Protein AF-A0A3D2THF5-F1 (afdb_monomer)

Secondary structure (DSSP, 8-state):
--HHHHHHHHHHHHHHHHHHHHHHHHHHHHHHHHHHHHHHHHHHHHHHHHHHHHHHHHHHHHHHHHHHHHS---TTS-TT--GGGGSTTHHHHHHHHHHHHHHHHHHHH-

pLDDT: mean 78.13, std 17.85, range [40.75, 97.94]

Solvent-accessible surface area (backbone atoms only — not comparable to full-atom values): 6348 Å² total; per-residue (Å²): 133,63,74,66,60,58,50,54,54,48,54,56,48,54,52,49,50,54,52,49,56,53,49,50,53,51,52,51,53,52,49,52,52,50,54,50,50,52,49,50,51,51,51,51,48,50,50,53,49,50,53,52,49,55,52,47,67,51,47,51,60,52,50,52,50,52,49,64,70,64,48,85,75,61,91,84,80,55,96,80,60,65,78,55,79,80,42,97,52,43,68,60,48,54,52,47,51,52,51,50,51,48,51,50,49,52,64,72,74,1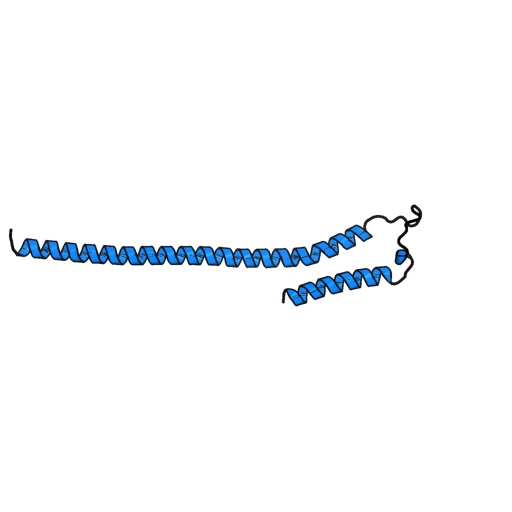04

Sequence (110 aa):
MNRETSVYLRDCHDHTIQIIETLENYREACADLRDFYSTEISNRMNEVMKVLTVIATIFIPLSFIAGAYGMYFDAEASSLNMPELKWRWGYPLALGLMATIAIGQLIFFH

Mean predicted aligned error: 12.14 Å

Foldseek 3Di:
DDPVVVVVVVVVVVVVVVVVVVVVVVVVVVVVVVVVVVVVVVVVVVVVVLVVVLVCQLVVLVVVVVVVVVPPPPVPDDPVPPPLVPDPCSVVVSVVVSVVSNVVSVVVSD

Structure (mmCIF, N/CA/C/O backbone):
data_AF-A0A3D2THF5-F1
#
_entry.id   AF-A0A3D2THF5-F1
#
loop_
_atom_site.group_PDB
_atom_site.id
_atom_site.type_symbol
_atom_site.label_atom_id
_atom_site.label_alt_id
_atom_site.label_comp_id
_atom_site.label_asym_id
_atom_site.label_entity_id
_atom_site.label_seq_id
_atom_site.pdbx_PDB_ins_code
_atom_site.Cartn_x
_atom_site.Cartn_y
_atom_site.Cartn_z
_atom_site.occupancy
_atom_site.B_iso_or_equiv
_atom_site.auth_seq_id
_atom_site.auth_comp_id
_atom_site.auth_asym_id
_atom_site.auth_atom_id
_atom_site.pdbx_PDB_model_num
ATOM 1 N N . MET A 1 1 ? -31.808 -1.244 56.630 1.00 53.66 1 MET A N 1
ATOM 2 C CA . MET A 1 1 ? -31.406 -0.628 55.346 1.00 53.66 1 MET A CA 1
ATOM 3 C C . MET A 1 1 ? -32.687 -0.278 54.596 1.00 53.66 1 MET A C 1
ATOM 5 O O . MET A 1 1 ? -33.504 -1.173 54.419 1.00 53.66 1 MET A O 1
ATOM 9 N N . ASN A 1 2 ? -32.944 1.002 54.297 1.00 66.62 2 ASN A N 1
ATOM 10 C CA . ASN A 1 2 ? -34.215 1.453 53.707 1.00 66.62 2 ASN A CA 1
ATOM 11 C C . ASN A 1 2 ? -34.380 0.917 52.274 1.00 66.62 2 ASN A C 1
ATOM 13 O O . ASN A 1 2 ? -33.438 0.943 51.485 1.00 66.62 2 ASN A O 1
ATOM 17 N N . ARG A 1 3 ? -35.586 0.441 51.939 1.00 72.38 3 ARG A N 1
ATOM 18 C CA . ARG A 1 3 ? -35.913 -0.209 50.654 1.00 72.38 3 ARG A CA 1
ATOM 19 C C . ARG A 1 3 ? -35.689 0.719 49.452 1.00 72.38 3 ARG A C 1
ATOM 21 O O . ARG A 1 3 ? -35.255 0.254 48.408 1.00 72.38 3 ARG A O 1
ATOM 28 N N . GLU A 1 4 ? -35.891 2.023 49.633 1.00 75.50 4 GLU A N 1
ATOM 29 C CA . GLU A 1 4 ? -35.660 3.039 48.596 1.00 75.50 4 GLU A CA 1
ATOM 30 C C . GLU A 1 4 ? -34.176 3.264 48.283 1.00 75.50 4 GLU A C 1
ATOM 32 O O . GLU A 1 4 ? -33.799 3.402 47.123 1.00 75.50 4 GLU A O 1
ATOM 37 N N . THR A 1 5 ? -33.304 3.206 49.295 1.00 81.94 5 THR A N 1
ATOM 38 C CA . THR A 1 5 ? -31.852 3.353 49.104 1.00 81.94 5 THR A CA 1
ATOM 39 C C . THR A 1 5 ? -31.276 2.196 48.283 1.00 81.94 5 THR A C 1
ATOM 41 O O . THR A 1 5 ? -30.375 2.391 47.473 1.00 81.94 5 THR A O 1
ATOM 44 N N . SER A 1 6 ? -31.829 0.988 48.448 1.00 81.62 6 SER A N 1
ATOM 45 C CA . SER A 1 6 ? -31.437 -0.190 47.664 1.00 81.62 6 SER A CA 1
ATOM 46 C C . SER A 1 6 ? -31.844 -0.095 46.192 1.00 81.62 6 SER A C 1
ATOM 48 O O . SER A 1 6 ? -31.164 -0.681 45.354 1.00 81.62 6 SER A O 1
ATOM 50 N N . VAL A 1 7 ? -32.945 0.594 45.875 1.00 87.38 7 VAL A N 1
ATOM 51 C CA . VAL A 1 7 ? -33.412 0.776 44.491 1.00 87.38 7 VAL A CA 1
ATOM 52 C C . VAL A 1 7 ? -32.535 1.797 43.769 1.00 87.38 7 VAL A C 1
ATOM 54 O O . VAL A 1 7 ? -32.069 1.513 42.673 1.00 87.38 7 VAL A O 1
ATOM 57 N N . TYR A 1 8 ? -32.216 2.921 44.418 1.00 88.19 8 TYR A N 1
ATOM 58 C CA . TYR A 1 8 ? -31.305 3.929 43.862 1.00 88.19 8 TYR A CA 1
ATOM 59 C C . TYR A 1 8 ? -29.900 3.377 43.581 1.00 88.19 8 TYR A C 1
ATOM 61 O O . TYR A 1 8 ? -29.333 3.632 42.525 1.00 88.19 8 TYR A O 1
ATOM 69 N N . LEU A 1 9 ? -29.341 2.582 44.501 1.00 88.56 9 LEU A N 1
ATOM 70 C CA . LEU A 1 9 ? -28.030 1.955 44.295 1.00 88.56 9 LEU A CA 1
ATOM 71 C C . LEU A 1 9 ? -28.023 0.984 43.111 1.00 88.56 9 LEU A C 1
ATOM 73 O O . LEU A 1 9 ? -27.029 0.903 42.395 1.00 88.56 9 LEU A O 1
ATOM 77 N N . ARG A 1 10 ? -29.126 0.257 42.907 1.00 91.31 10 ARG A N 1
ATOM 78 C CA . ARG A 1 10 ? -29.268 -0.666 41.782 1.00 91.31 10 ARG A CA 1
ATOM 79 C C . ARG A 1 10 ? -29.370 0.079 40.453 1.00 91.31 10 ARG A C 1
ATOM 81 O O . ARG A 1 10 ? -28.690 -0.303 39.516 1.00 91.31 10 ARG A O 1
ATOM 88 N N . ASP A 1 11 ? -30.122 1.173 40.405 1.00 94.50 11 ASP A N 1
ATOM 89 C CA . ASP A 1 11 ? -30.225 2.011 39.207 1.00 94.50 11 ASP A CA 1
ATOM 90 C C . ASP A 1 11 ? -28.868 2.624 38.812 1.00 94.50 11 ASP A C 1
ATOM 92 O O . ASP A 1 11 ? -28.466 2.573 37.651 1.00 94.50 11 ASP A O 1
ATOM 96 N N . CYS A 1 12 ? -28.089 3.125 39.778 1.00 92.56 12 CYS A N 1
ATOM 97 C CA . CYS A 1 12 ? -26.725 3.589 39.506 1.00 92.56 12 CYS A CA 1
ATOM 98 C C . CYS A 1 12 ? -25.798 2.455 39.038 1.00 92.56 12 CYS A C 1
ATOM 100 O O . CYS A 1 12 ? -24.914 2.681 38.208 1.00 92.56 12 CYS A O 1
ATOM 102 N N . HIS A 1 13 ? -25.977 1.245 39.572 1.00 94.19 13 HIS A N 1
ATOM 103 C CA . HIS A 1 13 ? -25.210 0.078 39.151 1.00 94.19 13 HIS A CA 1
ATOM 104 C C . HIS A 1 13 ? -25.532 -0.310 37.703 1.00 94.19 13 HIS A C 1
ATOM 106 O O . HIS A 1 13 ? -24.607 -0.472 36.910 1.00 94.19 13 HIS A O 1
ATOM 112 N N . ASP A 1 14 ? -26.816 -0.349 37.342 1.00 95.88 14 ASP A N 1
ATOM 113 C CA . ASP A 1 14 ? -27.280 -0.663 35.989 1.00 95.88 14 ASP A CA 1
ATOM 114 C C . ASP A 1 14 ? -26.772 0.385 34.974 1.00 95.88 14 ASP A C 1
ATOM 116 O O . ASP A 1 14 ? -26.212 0.023 33.938 1.00 95.88 14 ASP A O 1
ATOM 120 N N . HIS A 1 15 ? -26.827 1.683 35.307 1.00 96.06 15 HIS A N 1
ATOM 121 C CA . HIS A 1 15 ? -26.230 2.741 34.475 1.00 96.06 15 HIS A CA 1
ATOM 122 C C . HIS A 1 15 ? -24.710 2.595 34.323 1.00 96.06 15 HIS A C 1
ATOM 124 O O . HIS A 1 15 ? -24.161 2.853 33.252 1.00 96.06 15 HIS A O 1
ATOM 130 N N . THR A 1 16 ? -24.013 2.182 35.385 1.00 95.94 16 THR A N 1
ATOM 131 C CA . THR A 1 16 ? -22.560 1.961 35.326 1.00 95.94 16 THR A CA 1
ATOM 132 C C . THR A 1 16 ? -22.228 0.824 34.365 1.00 95.94 16 THR A C 1
ATOM 134 O O . THR A 1 16 ? -21.315 0.964 33.555 1.00 95.94 16 THR A O 1
ATOM 137 N N . ILE A 1 17 ? -22.991 -0.271 34.410 1.00 97.06 17 ILE A N 1
ATOM 138 C CA . ILE A 1 17 ? -22.832 -1.404 33.490 1.00 97.06 17 ILE A CA 1
ATOM 139 C C . ILE A 1 17 ? -23.062 -0.950 32.046 1.00 97.06 17 ILE A C 1
ATOM 141 O O . ILE A 1 17 ? -22.214 -1.191 31.191 1.00 97.06 17 ILE A O 1
ATOM 145 N N . GLN A 1 18 ? -24.134 -0.201 31.787 1.00 97.44 18 GLN A N 1
ATOM 146 C CA . GLN A 1 18 ? -24.436 0.304 30.447 1.00 97.44 18 GLN A CA 1
ATOM 147 C C . GLN A 1 18 ? -23.325 1.211 29.886 1.00 97.44 18 GLN A C 1
ATOM 149 O O . GLN A 1 18 ? -22.981 1.140 28.702 1.00 97.44 18 GLN A O 1
ATOM 154 N N . ILE A 1 19 ? -22.741 2.071 30.727 1.00 97.50 19 ILE A N 1
ATOM 155 C CA . ILE A 1 19 ? -21.609 2.919 30.332 1.00 97.50 19 ILE A CA 1
ATOM 156 C C . ILE A 1 19 ? -20.378 2.063 30.017 1.00 97.50 19 ILE A C 1
ATOM 158 O O . ILE A 1 19 ? -19.691 2.348 29.037 1.00 97.50 19 ILE A O 1
ATOM 162 N N . ILE A 1 20 ? -20.106 1.024 30.812 1.00 97.56 20 ILE A N 1
ATOM 163 C CA . ILE A 1 20 ? -18.982 0.107 30.577 1.00 97.56 20 ILE A CA 1
ATOM 164 C C . ILE A 1 20 ? -19.144 -0.607 29.233 1.00 97.56 20 ILE A C 1
ATOM 166 O O . ILE A 1 20 ? -18.220 -0.560 28.426 1.00 97.56 20 ILE A O 1
ATOM 170 N N . GLU A 1 21 ? -20.318 -1.172 28.946 1.00 97.94 21 GLU A N 1
ATOM 171 C CA . GLU A 1 21 ? -20.601 -1.836 27.663 1.00 97.94 21 GLU A CA 1
ATOM 172 C C . GLU A 1 21 ? -20.431 -0.874 26.479 1.00 97.94 21 GLU A C 1
ATOM 174 O O . GLU A 1 21 ? -19.808 -1.193 25.468 1.00 97.94 21 GLU A O 1
ATOM 179 N N . THR A 1 22 ? -20.929 0.357 26.618 1.00 97.62 22 THR A N 1
ATOM 180 C CA . THR A 1 22 ? -20.779 1.383 25.577 1.00 97.62 22 THR A CA 1
ATOM 181 C C . THR A 1 22 ? -19.308 1.759 25.367 1.00 97.62 22 THR A C 1
ATOM 183 O O . THR A 1 22 ? -18.866 1.973 24.238 1.00 97.62 22 THR A O 1
ATOM 186 N N . LEU A 1 23 ? -18.527 1.825 26.446 1.00 9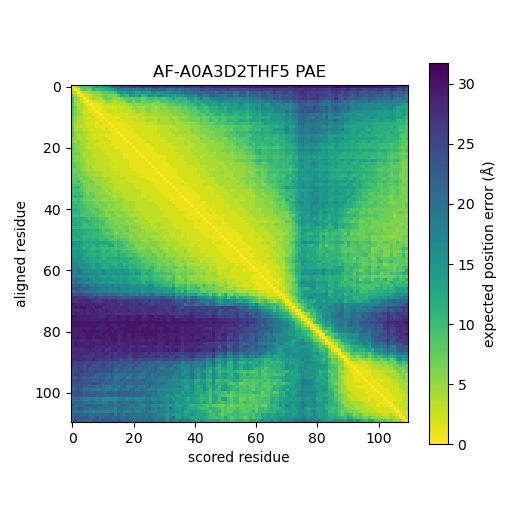7.94 23 LEU A N 1
ATOM 187 C CA . LEU A 1 23 ? -17.101 2.130 26.392 1.00 97.94 23 LEU A CA 1
ATOM 188 C C . LEU A 1 23 ? -16.296 0.984 25.767 1.00 97.94 23 LEU A C 1
ATOM 190 O O . LEU A 1 23 ? -15.356 1.249 25.019 1.00 97.94 23 LEU A O 1
ATOM 194 N N . GLU A 1 24 ? -16.672 -0.267 26.024 1.00 97.88 24 GLU A N 1
ATOM 195 C CA . GLU A 1 24 ? -16.102 -1.434 25.347 1.00 97.88 24 GLU A CA 1
ATOM 196 C C . GLU A 1 24 ? -16.387 -1.401 23.842 1.00 97.88 24 GLU A C 1
ATOM 198 O O . GLU A 1 24 ? -15.440 -1.497 23.060 1.00 97.88 24 GLU A O 1
ATOM 203 N N . ASN A 1 25 ? -17.627 -1.105 23.436 1.00 97.81 25 ASN A N 1
ATOM 204 C CA . ASN A 1 25 ? -17.985 -0.932 22.022 1.00 97.81 25 ASN A CA 1
ATOM 205 C C . ASN A 1 25 ? -17.156 0.172 21.346 1.00 97.81 25 ASN A C 1
ATOM 207 O O . ASN A 1 25 ? -16.661 0.003 20.231 1.00 97.81 25 ASN A O 1
ATOM 211 N N . TYR A 1 26 ? -16.956 1.313 22.017 1.00 97.38 26 TYR A N 1
ATOM 212 C CA . TYR A 1 26 ? -16.105 2.375 21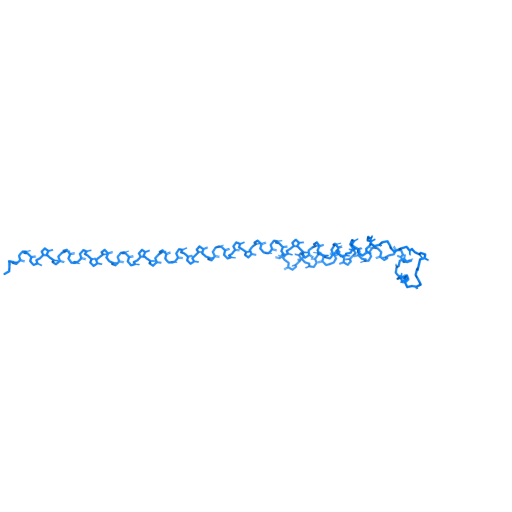.476 1.00 97.38 26 TYR A CA 1
ATOM 213 C C . TYR A 1 26 ? -14.634 1.969 21.390 1.00 97.38 26 TYR A C 1
ATOM 215 O O . TYR A 1 26 ? -13.949 2.368 20.445 1.00 97.38 26 TYR A O 1
ATOM 223 N N . ARG A 1 27 ? -14.128 1.188 22.353 1.00 97.88 27 ARG A N 1
ATOM 224 C CA . ARG A 1 27 ? -12.754 0.672 22.306 1.00 97.88 27 ARG A CA 1
ATOM 225 C C . ARG A 1 27 ? -12.553 -0.281 21.135 1.00 97.88 27 ARG A C 1
ATOM 227 O O . ARG A 1 27 ? -11.515 -0.180 20.483 1.00 97.88 27 ARG A O 1
ATOM 234 N N . GLU A 1 28 ? -13.519 -1.154 20.869 1.00 97.81 28 GLU A N 1
ATOM 235 C CA . GLU A 1 28 ? -13.496 -2.065 19.723 1.00 97.81 28 GLU A CA 1
ATOM 236 C C . GLU A 1 28 ? -13.530 -1.283 18.405 1.00 97.81 28 GLU A C 1
ATOM 238 O O . GLU A 1 28 ? -12.612 -1.406 17.600 1.00 97.81 28 GLU A O 1
ATOM 243 N N . ALA A 1 29 ? -14.455 -0.328 18.260 1.00 97.50 29 ALA A N 1
ATOM 244 C CA . ALA A 1 29 ? -14.511 0.535 17.078 1.00 97.50 29 ALA A CA 1
ATOM 245 C C . ALA A 1 29 ? -13.210 1.336 16.849 1.00 97.50 29 ALA A C 1
ATOM 247 O O . ALA A 1 29 ? -12.774 1.524 15.713 1.00 97.50 29 ALA A O 1
ATOM 248 N N . CYS A 1 30 ? -12.556 1.813 17.916 1.00 97.19 30 CYS A N 1
ATOM 249 C CA . CYS A 1 30 ? -11.255 2.480 17.802 1.00 97.19 30 CYS A CA 1
ATOM 250 C C . CYS A 1 30 ? -10.144 1.528 17.336 1.00 97.19 30 CYS A C 1
ATOM 252 O O . CYS A 1 30 ? -9.244 1.959 16.610 1.00 97.19 30 CYS A O 1
ATOM 254 N N . ALA A 1 31 ? -10.175 0.266 17.769 1.00 97.06 31 ALA A N 1
ATOM 255 C CA . ALA A 1 31 ? -9.227 -0.749 17.324 1.00 97.06 31 ALA A CA 1
ATOM 256 C C . ALA A 1 31 ? -9.433 -1.064 15.835 1.00 97.06 31 ALA A C 1
ATOM 258 O O . ALA A 1 31 ? -8.474 -0.983 15.069 1.00 97.06 31 ALA A O 1
ATOM 259 N N . ASP A 1 32 ? -10.681 -1.258 15.409 1.00 97.44 32 ASP A N 1
ATOM 260 C CA . ASP A 1 32 ? -11.029 -1.498 14.005 1.00 97.44 32 ASP A CA 1
ATOM 261 C C . ASP A 1 32 ? -10.589 -0.342 13.100 1.00 97.44 32 ASP A C 1
ATOM 263 O O . ASP A 1 32 ? -9.992 -0.548 12.043 1.00 97.44 32 ASP A O 1
ATOM 267 N N . LEU A 1 33 ? -10.823 0.903 13.530 1.00 97.12 33 LEU A N 1
ATOM 268 C CA . LEU A 1 33 ? -10.379 2.091 12.794 1.00 97.12 33 LEU A CA 1
ATOM 269 C C . LEU A 1 33 ? -8.857 2.166 12.681 1.00 97.12 33 LEU A C 1
ATOM 271 O O . LEU A 1 33 ? -8.331 2.596 11.651 1.00 97.12 33 LEU A O 1
ATOM 275 N N . ARG A 1 34 ? -8.136 1.762 13.729 1.00 96.88 34 ARG A N 1
ATOM 276 C CA 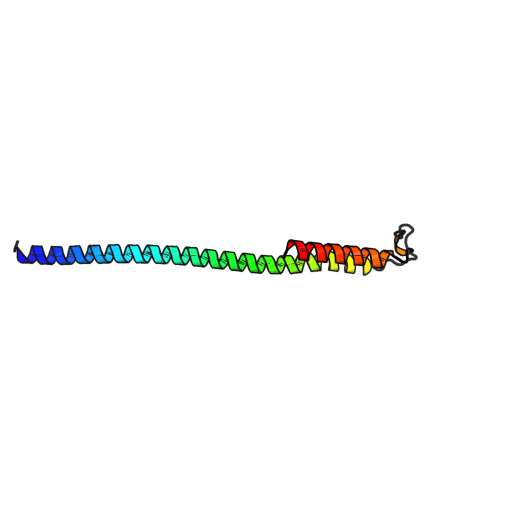. ARG A 1 34 ? 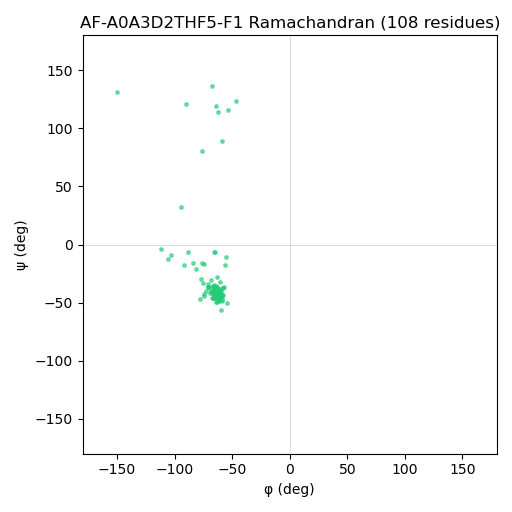-6.674 1.720 13.707 1.00 96.88 34 ARG A CA 1
ATOM 277 C C . ARG A 1 34 ? -6.172 0.675 12.714 1.00 96.88 34 ARG A C 1
ATOM 279 O O . ARG A 1 34 ? -5.245 0.971 11.957 1.00 96.88 34 ARG A O 1
ATOM 286 N N . ASP A 1 35 ? -6.784 -0.501 12.693 1.00 96.56 35 ASP A N 1
ATOM 287 C CA . ASP A 1 35 ? -6.423 -1.583 11.776 1.00 96.56 35 ASP A CA 1
ATOM 288 C C . ASP A 1 35 ? -6.762 -1.220 10.326 1.00 96.56 35 ASP A C 1
ATOM 290 O O . ASP A 1 35 ? -5.947 -1.423 9.418 1.00 96.56 35 ASP A O 1
ATOM 294 N N . PHE A 1 36 ? -7.907 -0.569 10.109 1.00 96.88 36 PHE A N 1
ATOM 295 C CA . PHE A 1 36 ? -8.276 -0.003 8.816 1.00 96.88 36 PHE A CA 1
ATOM 296 C C . PHE A 1 36 ? -7.267 1.054 8.355 1.00 96.88 36 PHE A C 1
ATOM 298 O O . PHE A 1 36 ? -6.763 0.982 7.238 1.00 96.88 36 PHE A O 1
ATOM 305 N N . TYR A 1 37 ? -6.894 1.994 9.227 1.00 96.81 37 TYR A N 1
ATOM 306 C CA . TYR A 1 37 ? -5.898 3.018 8.907 1.00 96.81 37 TYR A CA 1
ATOM 307 C C . TYR A 1 37 ? -4.524 2.415 8.582 1.00 96.81 37 TYR A C 1
ATOM 309 O O . TYR A 1 37 ? -3.863 2.848 7.637 1.00 96.81 37 TYR A O 1
ATOM 317 N N . SER A 1 38 ? -4.098 1.389 9.325 1.00 96.00 38 SER A N 1
ATOM 318 C CA . SER A 1 38 ? -2.863 0.663 9.019 1.00 96.00 38 SER A CA 1
ATOM 319 C C . SER A 1 38 ? -2.936 -0.002 7.644 1.00 96.00 38 SER A C 1
ATOM 321 O O . SER A 1 38 ? -1.977 0.071 6.876 1.00 96.00 38 SER A O 1
ATOM 323 N N . THR A 1 39 ? -4.076 -0.613 7.319 1.00 96.38 39 THR A N 1
ATOM 324 C CA . THR A 1 39 ? -4.325 -1.240 6.014 1.00 96.38 39 THR A CA 1
ATOM 325 C C . THR A 1 39 ? -4.281 -0.212 4.887 1.00 96.38 39 THR A C 1
ATOM 327 O O . THR A 1 39 ? -3.613 -0.434 3.880 1.00 96.38 39 THR A O 1
ATOM 330 N N . GLU A 1 40 ? -4.902 0.951 5.075 1.00 96.75 40 GLU A N 1
ATOM 331 C CA . GLU A 1 40 ? -4.873 2.053 4.111 1.00 96.75 40 GLU A CA 1
ATOM 332 C C . GLU A 1 40 ? -3.455 2.591 3.883 1.00 96.75 40 GLU A C 1
ATOM 334 O O . GLU A 1 40 ? -3.050 2.810 2.738 1.00 96.75 40 GLU A O 1
ATOM 339 N N . ILE A 1 41 ? -2.651 2.740 4.943 1.00 96.81 41 ILE A N 1
ATOM 340 C CA . ILE A 1 41 ? -1.231 3.097 4.799 1.00 96.81 41 ILE A CA 1
ATOM 341 C C . ILE A 1 41 ? -0.491 2.036 3.985 1.00 96.81 41 ILE A C 1
ATOM 343 O O . ILE A 1 41 ? 0.273 2.388 3.085 1.00 96.81 41 ILE A O 1
ATOM 347 N N . SER A 1 42 ? -0.694 0.752 4.282 1.00 95.00 42 SER A N 1
ATOM 348 C CA . SER A 1 42 ? -0.066 -0.339 3.535 1.00 95.00 42 SER A CA 1
ATOM 349 C C . SER A 1 42 ? -0.495 -0.349 2.066 1.00 95.00 42 SER A C 1
ATOM 351 O O . SER A 1 42 ? 0.356 -0.504 1.193 1.00 95.00 42 SER A O 1
ATOM 353 N N . ASN A 1 43 ? -1.773 -0.102 1.772 1.00 95.38 43 ASN A N 1
ATOM 354 C CA . ASN A 1 43 ? -2.286 0.019 0.406 1.00 95.38 43 ASN A CA 1
ATOM 355 C C . ASN A 1 43 ? -1.618 1.180 -0.335 1.00 95.38 43 ASN A C 1
ATOM 357 O O . ASN A 1 43 ? -1.095 0.997 -1.436 1.00 95.38 43 ASN A O 1
ATOM 361 N N . ARG A 1 44 ? -1.544 2.353 0.302 1.00 94.56 44 ARG A N 1
ATOM 362 C CA . ARG A 1 44 ? -0.864 3.524 -0.261 1.00 94.56 44 ARG A CA 1
ATOM 363 C C . ARG A 1 44 ? 0.625 3.269 -0.478 1.00 94.56 44 ARG A C 1
ATOM 365 O O . ARG A 1 44 ? 1.173 3.671 -1.500 1.00 94.56 44 ARG A O 1
ATOM 372 N N . MET A 1 45 ? 1.290 2.597 0.462 1.00 94.62 45 MET A N 1
ATOM 373 C CA . MET A 1 45 ? 2.693 2.201 0.326 1.00 94.62 45 MET A CA 1
ATOM 374 C C . MET A 1 45 ? 2.877 1.260 -0.869 1.00 94.62 45 MET A C 1
ATOM 376 O O . MET A 1 45 ? 3.788 1.467 -1.668 1.00 94.62 45 MET A O 1
ATOM 380 N N . ASN A 1 46 ? 2.000 0.267 -1.026 1.00 94.56 46 ASN A N 1
ATOM 381 C CA . ASN A 1 46 ? 2.030 -0.659 -2.156 1.00 94.56 46 ASN A CA 1
ATOM 382 C C . ASN A 1 46 ? 1.848 0.074 -3.487 1.00 94.56 46 ASN A C 1
ATOM 384 O O . ASN A 1 46 ? 2.569 -0.214 -4.438 1.00 94.56 46 ASN A O 1
ATOM 388 N N . GLU A 1 47 ? 0.944 1.051 -3.557 1.00 93.56 47 GLU A N 1
ATOM 389 C CA . GLU A 1 47 ? 0.749 1.871 -4.753 1.00 93.56 47 GLU A CA 1
ATOM 390 C C . GLU A 1 47 ? 1.984 2.730 -5.068 1.00 93.56 47 GLU A C 1
ATOM 392 O O . GLU A 1 47 ? 2.462 2.740 -6.203 1.00 93.56 47 GLU A O 1
ATOM 397 N N . VAL A 1 48 ? 2.569 3.384 -4.060 1.00 94.75 48 VAL A N 1
ATOM 398 C CA . VAL A 1 48 ? 3.805 4.169 -4.225 1.00 94.75 48 VAL A CA 1
ATOM 399 C C . VAL A 1 48 ? 4.962 3.284 -4.695 1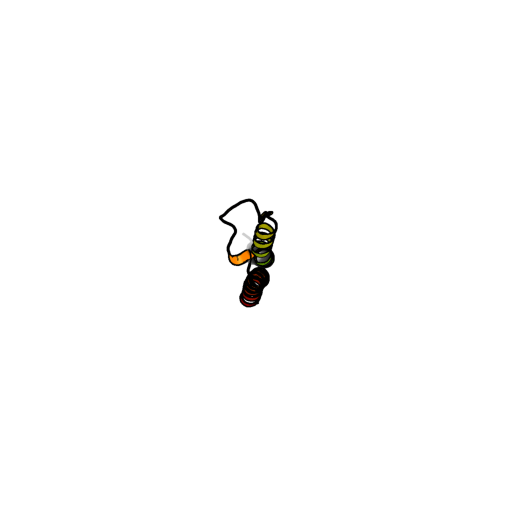.00 94.75 48 VAL A C 1
ATOM 401 O O . VAL A 1 48 ? 5.675 3.650 -5.631 1.00 94.75 48 VAL A O 1
ATOM 404 N N . MET A 1 49 ? 5.128 2.102 -4.097 1.00 93.62 49 MET A N 1
ATOM 405 C CA . MET A 1 49 ? 6.127 1.117 -4.515 1.00 93.62 49 MET A CA 1
ATOM 406 C C . MET A 1 49 ? 5.870 0.641 -5.944 1.00 93.62 49 MET A C 1
ATOM 408 O O . MET A 1 49 ? 6.809 0.589 -6.734 1.00 93.62 49 MET A O 1
ATOM 412 N N . LYS A 1 50 ? 4.608 0.375 -6.308 1.00 88.56 50 LYS A N 1
ATOM 413 C CA . LYS A 1 50 ? 4.207 0.004 -7.671 1.00 88.56 50 LYS A CA 1
ATOM 414 C C . LYS A 1 50 ? 4.683 1.058 -8.672 1.00 88.56 50 LYS A C 1
ATOM 416 O O . LYS A 1 50 ? 5.355 0.715 -9.641 1.00 88.56 50 LYS A O 1
ATOM 421 N N . VAL A 1 51 ? 4.399 2.334 -8.409 1.00 90.31 51 VAL A N 1
ATOM 422 C CA . VAL A 1 51 ? 4.812 3.447 -9.279 1.00 90.31 51 VAL A CA 1
ATOM 423 C C . VAL A 1 51 ? 6.338 3.556 -9.364 1.00 90.31 51 VAL A C 1
ATOM 425 O O . VAL A 1 51 ? 6.881 3.648 -10.466 1.00 90.31 51 VAL A O 1
ATOM 428 N N . LEU A 1 52 ? 7.048 3.491 -8.233 1.00 89.81 52 LEU A N 1
ATOM 429 C CA . LEU A 1 52 ? 8.512 3.551 -8.217 1.00 89.81 52 LEU A CA 1
ATOM 430 C C . LEU A 1 52 ? 9.142 2.389 -9.001 1.00 89.81 52 LEU A C 1
ATOM 432 O O . LEU A 1 52 ? 10.074 2.606 -9.774 1.00 89.81 52 LEU A O 1
ATOM 436 N N . THR A 1 53 ? 8.622 1.169 -8.844 1.00 89.56 53 THR A N 1
ATOM 437 C CA . THR A 1 53 ? 9.090 -0.015 -9.573 1.00 89.56 53 THR A CA 1
ATOM 438 C C . THR A 1 53 ? 8.839 0.111 -11.074 1.00 89.56 53 THR A C 1
ATOM 440 O O . THR A 1 53 ? 9.738 -0.207 -11.850 1.00 89.56 53 THR A O 1
ATOM 443 N N . VAL A 1 54 ? 7.681 0.622 -11.507 1.00 86.19 54 VAL A N 1
ATOM 444 C CA . VAL A 1 54 ? 7.410 0.880 -12.936 1.00 86.19 54 VAL A CA 1
ATOM 445 C C . VAL A 1 54 ? 8.433 1.856 -13.515 1.00 86.19 54 VAL A C 1
ATOM 447 O O . VAL A 1 54 ? 9.018 1.599 -14.564 1.00 86.19 54 VAL A O 1
ATOM 450 N N . ILE A 1 55 ? 8.708 2.956 -12.813 1.00 87.19 55 ILE A N 1
ATOM 451 C CA . ILE A 1 55 ? 9.705 3.930 -13.267 1.00 87.19 55 ILE A CA 1
ATOM 452 C C . ILE A 1 55 ? 11.093 3.271 -13.324 1.00 87.19 55 ILE A C 1
ATOM 454 O O . ILE A 1 55 ? 11.765 3.331 -14.352 1.00 87.19 55 ILE A O 1
ATOM 458 N N . ALA A 1 56 ? 11.521 2.583 -12.263 1.00 86.94 56 ALA A N 1
ATOM 459 C CA . ALA A 1 56 ? 12.834 1.943 -12.207 1.00 86.94 56 ALA A CA 1
ATOM 460 C C . ALA A 1 56 ? 13.025 0.872 -13.296 1.00 86.94 56 ALA A C 1
ATOM 462 O O . ALA A 1 56 ? 14.059 0.851 -13.961 1.00 86.94 56 ALA A O 1
ATOM 463 N N . THR A 1 57 ? 12.030 0.014 -13.523 1.00 82.50 57 THR A N 1
ATOM 464 C CA . THR A 1 57 ? 12.087 -1.052 -14.542 1.00 82.50 57 THR A CA 1
ATOM 465 C C . THR A 1 57 ? 12.202 -0.513 -15.967 1.00 82.50 57 THR A C 1
ATOM 467 O O . THR A 1 57 ? 12.820 -1.169 -16.801 1.00 82.50 57 THR A O 1
ATOM 470 N N . ILE A 1 58 ? 11.694 0.691 -16.246 1.00 79.38 58 ILE A N 1
AT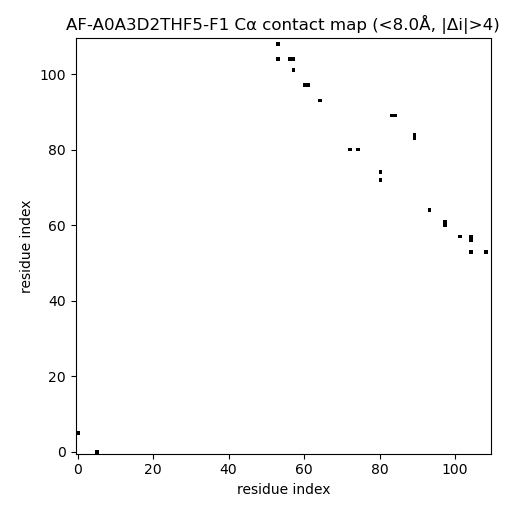OM 471 C CA . ILE A 1 58 ? 11.889 1.378 -17.532 1.00 79.38 58 ILE A CA 1
ATOM 472 C C . ILE A 1 58 ? 13.284 2.017 -17.605 1.00 79.38 58 ILE A C 1
ATOM 474 O O . ILE A 1 58 ? 13.997 1.861 -18.598 1.00 79.38 58 ILE A O 1
ATOM 478 N N . PHE A 1 59 ? 13.695 2.732 -16.555 1.00 78.62 59 PHE A N 1
ATOM 479 C CA . PHE A 1 59 ? 14.931 3.518 -16.574 1.00 78.62 59 PHE A CA 1
ATOM 480 C C . PHE A 1 59 ? 16.207 2.680 -16.450 1.00 78.62 59 PHE A C 1
ATOM 482 O O . PHE A 1 59 ? 17.216 3.058 -17.041 1.00 78.62 59 PHE A O 1
ATOM 489 N N . ILE A 1 60 ? 16.200 1.564 -15.718 1.00 82.06 60 ILE A N 1
ATOM 490 C CA . ILE A 1 60 ? 17.380 0.702 -15.522 1.00 82.06 60 ILE A CA 1
ATOM 491 C C . ILE A 1 60 ? 17.925 0.145 -16.852 1.00 82.06 60 ILE A C 1
ATOM 493 O O . ILE A 1 60 ? 19.097 0.395 -17.140 1.00 82.06 60 ILE A O 1
ATOM 497 N N . PRO A 1 61 ? 17.141 -0.559 -17.696 1.00 71.75 61 PRO A N 1
ATOM 498 C CA . PRO A 1 61 ? 17.646 -1.069 -18.971 1.00 71.75 61 PRO A CA 1
ATOM 499 C C . PRO A 1 61 ? 17.995 0.065 -19.942 1.00 71.75 61 PRO A C 1
ATOM 501 O O . PRO A 1 61 ? 19.013 -0.014 -20.628 1.00 71.75 61 PRO A O 1
ATOM 504 N N . LEU A 1 62 ? 17.210 1.148 -19.955 1.00 73.00 62 LEU A N 1
ATOM 505 C CA . LEU A 1 62 ? 17.485 2.321 -20.786 1.00 73.00 62 LEU A CA 1
ATOM 506 C C . LEU A 1 62 ? 18.830 2.971 -20.416 1.00 73.00 62 LEU A C 1
ATOM 508 O O . LEU A 1 62 ? 19.632 3.280 -21.293 1.00 73.00 62 LEU A O 1
ATOM 512 N N . SER A 1 63 ? 19.101 3.127 -19.117 1.00 75.88 63 SER A N 1
ATOM 513 C CA . SER A 1 63 ? 20.353 3.699 -18.603 1.00 75.88 63 SER A CA 1
ATOM 514 C C . SER A 1 63 ? 21.533 2.753 -18.794 1.00 75.88 63 SER A C 1
ATOM 516 O O . SER A 1 63 ? 22.626 3.211 -19.108 1.00 75.88 63 SER A O 1
ATOM 518 N N . PHE A 1 64 ? 21.328 1.440 -18.651 1.00 73.75 64 PHE A N 1
ATOM 519 C CA . PHE A 1 64 ? 22.355 0.437 -18.936 1.00 73.75 64 PHE A CA 1
ATOM 520 C C . PHE A 1 64 ? 22.800 0.503 -20.398 1.00 73.75 64 PHE A C 1
ATOM 522 O O . PHE A 1 64 ? 23.995 0.484 -20.682 1.00 73.75 64 PHE A O 1
ATOM 529 N N . ILE A 1 65 ? 21.852 0.652 -21.324 1.00 69.31 65 ILE A N 1
ATOM 530 C CA . ILE A 1 65 ? 22.153 0.728 -22.753 1.00 69.31 65 ILE A CA 1
ATOM 531 C C . ILE A 1 65 ? 22.757 2.086 -23.106 1.00 69.31 65 ILE A C 1
ATOM 533 O O . ILE A 1 65 ? 23.778 2.127 -23.784 1.00 69.31 65 ILE A O 1
ATOM 537 N N . ALA A 1 66 ? 22.229 3.191 -22.576 1.00 69.06 66 ALA A N 1
ATOM 538 C CA . ALA A 1 66 ? 22.857 4.505 -22.722 1.00 69.06 66 ALA A CA 1
ATOM 539 C C . ALA A 1 66 ? 24.291 4.532 -22.157 1.00 69.06 66 ALA A C 1
ATOM 541 O O . ALA A 1 66 ? 25.170 5.139 -22.760 1.00 69.06 66 ALA A O 1
ATOM 542 N N . GLY A 1 67 ? 24.548 3.838 -21.045 1.00 69.38 67 GLY A N 1
ATOM 543 C CA . GLY A 1 67 ? 25.883 3.662 -20.472 1.00 69.38 67 GLY A CA 1
ATOM 544 C C . GLY A 1 67 ? 26.793 2.808 -21.353 1.00 69.38 67 GLY A 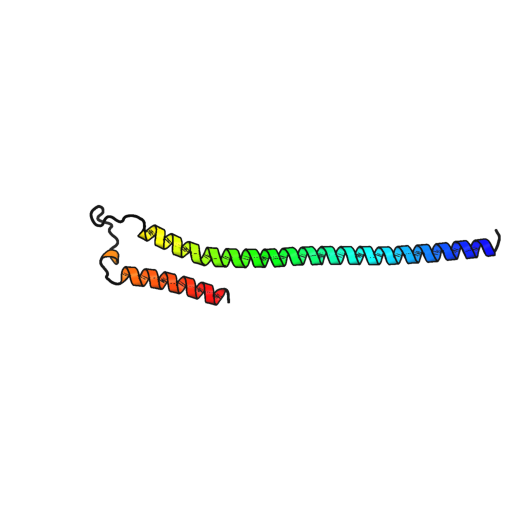C 1
ATOM 545 O O . GLY A 1 67 ? 27.914 3.216 -21.638 1.00 69.38 67 GLY A O 1
ATOM 546 N N . ALA A 1 68 ? 26.303 1.671 -21.851 1.00 67.19 68 ALA A N 1
ATOM 547 C CA . ALA A 1 68 ? 27.050 0.799 -22.757 1.00 67.19 68 ALA A CA 1
ATOM 548 C C . ALA A 1 68 ? 27.413 1.498 -24.081 1.00 67.19 68 ALA A C 1
ATOM 550 O O . ALA A 1 68 ? 28.531 1.346 -24.558 1.00 67.19 68 ALA A O 1
ATOM 551 N N . TYR A 1 69 ? 26.507 2.303 -24.649 1.00 62.28 69 TYR A N 1
ATOM 552 C CA . TYR A 1 69 ? 26.771 3.101 -25.857 1.00 62.28 69 TYR A CA 1
ATOM 553 C C . TYR A 1 69 ? 27.525 4.413 -25.581 1.00 62.28 69 TYR A C 1
ATOM 555 O O . TYR A 1 69 ? 28.119 4.974 -26.497 1.00 62.28 69 TYR A O 1
ATOM 563 N N . GLY A 1 70 ? 27.485 4.921 -24.346 1.00 56.62 70 GLY A N 1
ATOM 564 C CA . GLY A 1 70 ? 28.202 6.121 -23.907 1.00 56.62 70 GLY A CA 1
ATOM 565 C C . GLY A 1 70 ? 29.654 5.856 -23.502 1.00 56.62 70 GLY A C 1
ATOM 566 O O . GLY A 1 70 ? 30.450 6.793 -23.431 1.00 56.62 70 GLY A O 1
ATOM 567 N N . MET A 1 71 ? 30.027 4.595 -23.265 1.00 59.94 71 MET A N 1
ATOM 568 C CA . MET A 1 71 ? 31.430 4.196 -23.209 1.00 59.94 71 MET A CA 1
ATOM 569 C C . MET A 1 71 ? 32.037 4.421 -24.598 1.00 59.94 71 MET A C 1
ATOM 571 O O . MET A 1 71 ? 31.574 3.839 -25.575 1.00 59.94 71 MET A O 1
ATOM 575 N N . TYR A 1 72 ? 33.050 5.289 -24.691 1.00 51.50 72 TYR A N 1
ATOM 576 C CA . TYR A 1 72 ? 33.836 5.506 -25.908 1.00 51.50 72 TYR A CA 1
ATOM 577 C C . TYR A 1 72 ? 34.490 4.179 -26.319 1.00 51.50 72 TYR A C 1
ATOM 579 O O . TYR A 1 72 ? 35.601 3.851 -25.906 1.00 51.50 72 TYR A O 1
ATOM 587 N N . PHE A 1 73 ? 33.792 3.381 -27.121 1.00 49.22 73 PHE A N 1
ATOM 588 C CA . PHE A 1 73 ? 34.405 2.301 -27.875 1.00 49.22 73 PHE A CA 1
ATOM 589 C C . PHE A 1 73 ? 35.121 2.950 -29.057 1.00 49.22 73 PHE A C 1
ATOM 591 O O . PHE A 1 73 ? 34.590 3.033 -30.163 1.00 49.22 73 PHE A O 1
ATOM 598 N N . ASP A 1 74 ? 36.319 3.474 -28.784 1.00 45.53 74 ASP A N 1
ATOM 599 C CA . ASP A 1 74 ? 37.263 3.872 -29.821 1.00 45.53 74 ASP A CA 1
ATOM 600 C C . ASP A 1 74 ? 37.474 2.680 -30.759 1.00 45.53 74 ASP A C 1
ATOM 602 O O . ASP A 1 74 ? 37.984 1.626 -30.367 1.00 45.53 74 ASP A O 1
ATOM 606 N N . ALA A 1 75 ? 37.059 2.848 -32.014 1.00 49.59 75 ALA A N 1
ATOM 607 C CA . ALA A 1 75 ? 37.084 1.805 -33.034 1.00 49.59 75 ALA A CA 1
ATOM 608 C C . ALA A 1 75 ? 38.510 1.357 -33.426 1.00 49.59 75 ALA A C 1
ATOM 610 O O . ALA A 1 75 ? 38.650 0.392 -34.180 1.00 49.59 75 ALA A O 1
ATOM 611 N N . GLU A 1 76 ? 39.553 2.030 -32.922 1.00 49.19 76 GLU A N 1
ATOM 612 C CA . GLU A 1 76 ? 40.962 1.808 -33.274 1.00 49.19 76 GLU A CA 1
ATOM 613 C C . GLU A 1 76 ? 41.807 1.076 -32.208 1.00 49.19 76 GLU A C 1
ATOM 615 O O . GLU A 1 76 ? 42.898 0.616 -32.540 1.00 49.19 76 GLU A O 1
ATOM 620 N N . ALA A 1 77 ? 41.352 0.901 -30.957 1.00 48.88 77 ALA A N 1
ATOM 621 C CA . ALA A 1 77 ? 42.255 0.508 -29.855 1.00 48.88 77 ALA A CA 1
ATOM 622 C C . ALA A 1 77 ? 42.216 -0.969 -29.396 1.00 48.88 77 ALA A C 1
ATOM 624 O O . ALA A 1 77 ? 43.072 -1.372 -28.609 1.00 48.88 77 ALA A O 1
ATOM 625 N N . SER A 1 78 ? 41.276 -1.813 -29.841 1.00 40.75 78 SER A N 1
ATOM 626 C CA . SER A 1 78 ? 41.232 -3.214 -29.377 1.00 40.75 78 SER A CA 1
ATOM 627 C C . SER A 1 78 ? 40.666 -4.188 -30.411 1.00 40.75 78 SER A C 1
ATOM 629 O O . SER A 1 78 ? 39.593 -3.979 -30.969 1.00 40.75 78 SER A O 1
ATOM 631 N N . SER A 1 79 ? 41.378 -5.300 -30.635 1.00 44.34 79 SER A N 1
ATOM 632 C CA . SER A 1 79 ? 40.989 -6.405 -31.538 1.00 44.34 79 SER A CA 1
ATOM 633 C C . SER A 1 79 ? 39.731 -7.167 -31.096 1.00 44.34 79 SER A C 1
ATOM 635 O O . SER A 1 79 ? 39.206 -7.984 -31.849 1.00 44.34 79 SER A O 1
ATOM 637 N N . LEU A 1 80 ? 39.215 -6.852 -29.905 1.00 50.31 80 LEU A N 1
ATOM 638 C CA . LEU A 1 80 ? 37.933 -7.312 -29.380 1.00 50.31 80 LEU A CA 1
ATOM 639 C C . LEU A 1 80 ? 36.811 -6.294 -29.657 1.00 50.31 80 LEU A C 1
ATOM 641 O O . LEU A 1 80 ? 35.899 -6.121 -28.853 1.00 50.31 80 LEU A O 1
ATOM 645 N N . ASN A 1 81 ? 36.900 -5.575 -30.776 1.00 44.34 81 ASN A N 1
ATOM 646 C CA . ASN A 1 81 ? 35.814 -4.745 -31.274 1.00 44.34 81 ASN A CA 1
ATOM 647 C C . ASN A 1 81 ? 34.630 -5.679 -31.583 1.00 44.34 81 ASN A C 1
ATOM 649 O O . ASN A 1 81 ? 34.752 -6.556 -32.443 1.00 44.34 81 ASN A O 1
ATOM 653 N N . MET A 1 82 ? 33.524 -5.558 -30.841 1.00 47.16 82 MET A N 1
ATOM 654 C CA . MET A 1 82 ? 32.309 -6.352 -31.058 1.00 47.16 82 MET A CA 1
ATOM 655 C C . MET A 1 82 ? 31.970 -6.360 -32.564 1.00 47.16 82 MET A C 1
ATOM 657 O O . MET A 1 82 ? 31.784 -5.284 -33.143 1.00 47.16 82 MET A O 1
ATOM 661 N N . PRO A 1 83 ? 31.857 -7.531 -33.224 1.00 43.56 83 PRO A N 1
ATOM 662 C CA . PRO A 1 83 ? 31.571 -7.619 -34.663 1.00 43.56 83 PRO A CA 1
ATOM 663 C C . PRO A 1 83 ? 30.277 -6.900 -35.086 1.00 43.56 83 PRO A C 1
ATOM 665 O O . PRO A 1 83 ? 30.086 -6.587 -36.261 1.00 43.56 83 PRO A O 1
ATOM 668 N N . GLU A 1 84 ? 29.393 -6.616 -34.129 1.00 46.31 84 GLU A N 1
ATOM 669 C CA . GLU A 1 84 ? 28.091 -5.976 -34.318 1.00 46.31 84 GLU A CA 1
ATOM 670 C C . GLU A 1 84 ? 28.172 -4.462 -34.596 1.00 46.31 84 GLU A C 1
ATOM 672 O O . GLU A 1 84 ? 27.225 -3.907 -35.154 1.00 46.31 84 GLU A O 1
ATOM 677 N N . LEU A 1 85 ? 29.303 -3.788 -34.324 1.00 47.78 85 LEU A N 1
ATOM 678 C CA . LEU A 1 85 ? 29.462 -2.344 -34.587 1.00 47.78 85 LEU A CA 1
ATOM 679 C C . LEU A 1 85 ? 29.679 -2.013 -36.079 1.00 47.78 85 LEU A C 1
ATOM 681 O O . LEU A 1 85 ? 29.494 -0.873 -36.503 1.00 47.78 85 LEU A O 1
ATOM 685 N N . LYS A 1 86 ? 30.022 -3.009 -36.910 1.00 48.34 86 LYS A N 1
ATOM 686 C CA . LYS A 1 86 ? 30.061 -2.865 -38.380 1.00 48.34 86 LYS A CA 1
ATOM 687 C C . LYS A 1 86 ? 28.723 -3.171 -39.056 1.00 48.34 86 LYS A C 1
ATOM 689 O O . LYS A 1 86 ? 28.594 -2.963 -40.265 1.00 48.34 86 LYS A O 1
ATOM 694 N N . TRP A 1 87 ? 27.720 -3.649 -38.316 1.00 50.09 87 TRP A N 1
ATOM 695 C CA . TRP A 1 87 ? 26.413 -3.941 -38.888 1.00 50.09 87 TRP A CA 1
ATOM 696 C C . TRP A 1 87 ? 25.516 -2.711 -38.803 1.00 50.09 87 TRP A C 1
ATOM 698 O O . TRP A 1 87 ? 25.180 -2.227 -37.727 1.00 50.09 87 TRP A O 1
ATOM 708 N N . ARG A 1 88 ? 25.050 -2.242 -39.965 1.00 52.44 88 ARG A N 1
ATOM 709 C CA . ARG A 1 88 ? 24.135 -1.095 -40.118 1.00 52.44 88 ARG A CA 1
ATOM 710 C C . ARG A 1 88 ? 22.826 -1.234 -39.311 1.00 52.44 88 ARG A C 1
ATOM 712 O O . ARG A 1 88 ? 22.060 -0.283 -39.236 1.00 52.44 88 ARG A O 1
ATOM 719 N N . TRP A 1 89 ? 22.558 -2.420 -38.755 1.00 53.53 89 TRP A N 1
ATOM 720 C CA . TRP A 1 89 ? 21.357 -2.792 -38.004 1.00 53.53 89 TRP A CA 1
ATOM 721 C C . TRP A 1 89 ? 21.587 -3.049 -36.502 1.00 53.53 89 TRP A C 1
ATOM 723 O O . TRP A 1 89 ? 20.604 -3.231 -35.793 1.00 53.53 89 TRP A O 1
ATOM 733 N N . GLY A 1 90 ? 22.821 -3.000 -35.979 1.00 59.12 90 GLY A N 1
ATOM 734 C CA . GLY A 1 90 ? 23.085 -3.253 -34.549 1.00 59.12 90 GLY A CA 1
ATOM 735 C C . GLY A 1 90 ? 22.442 -2.218 -33.615 1.00 59.12 90 GLY A C 1
ATOM 736 O O . GLY A 1 90 ? 21.810 -2.570 -32.622 1.00 59.12 90 GLY A O 1
ATOM 737 N N . TYR A 1 91 ? 22.508 -0.936 -33.987 1.00 59.16 91 TYR A N 1
ATOM 738 C CA . TYR A 1 91 ? 21.861 0.156 -33.249 1.00 59.16 91 TYR A CA 1
ATOM 739 C C . TYR A 1 91 ? 20.314 0.064 -33.269 1.00 59.16 91 TYR A C 1
ATOM 741 O O . TYR A 1 91 ? 19.699 0.126 -32.202 1.00 59.16 91 TYR A O 1
ATOM 749 N N . PRO A 1 92 ? 19.658 -0.192 -34.424 1.00 63.78 92 PRO A N 1
ATOM 750 C CA . PRO A 1 92 ? 18.231 -0.527 -34.475 1.00 63.78 92 PRO A CA 1
ATOM 751 C C . PRO A 1 92 ? 17.820 -1.754 -33.650 1.00 63.78 92 PRO A 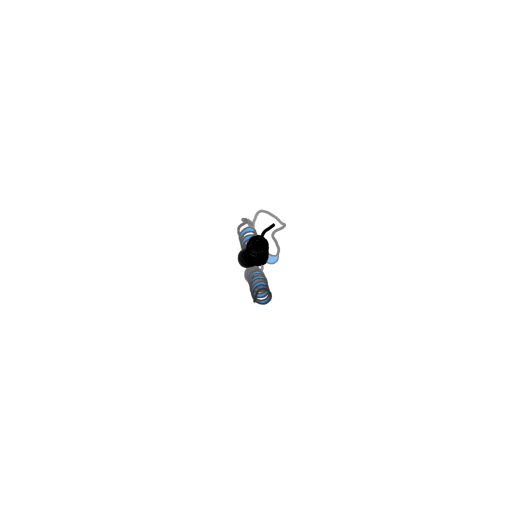C 1
ATOM 753 O O . PRO A 1 92 ? 16.737 -1.751 -33.075 1.00 63.78 92 PRO A O 1
ATOM 756 N N . LEU A 1 93 ? 18.653 -2.798 -33.584 1.00 68.38 93 LEU A N 1
ATOM 757 C CA . LEU A 1 93 ? 18.333 -4.039 -32.870 1.00 68.38 93 LEU A CA 1
ATOM 758 C C . LEU A 1 93 ? 18.397 -3.839 -31.348 1.00 68.38 93 LEU A C 1
ATOM 760 O O . LEU A 1 93 ? 17.490 -4.275 -30.643 1.00 68.38 93 LEU A O 1
ATOM 764 N N . ALA A 1 94 ? 19.381 -3.086 -30.846 1.00 68.19 94 ALA A N 1
ATOM 765 C CA . ALA A 1 94 ? 19.431 -2.677 -29.441 1.00 68.19 94 ALA A CA 1
ATOM 766 C C . ALA A 1 94 ? 18.247 -1.772 -29.052 1.00 68.19 94 ALA A C 1
ATOM 768 O O . ALA A 1 94 ? 17.636 -1.970 -28.002 1.00 68.19 94 ALA A O 1
ATOM 769 N N . LEU A 1 95 ? 17.862 -0.830 -29.924 1.00 67.81 95 LEU A N 1
ATOM 770 C CA . LEU A 1 95 ? 16.640 -0.030 -29.762 1.00 67.81 95 LEU A CA 1
ATOM 771 C C . LEU A 1 95 ? 15.370 -0.890 -29.780 1.00 67.81 95 LEU A C 1
ATOM 773 O O . LEU A 1 95 ? 14.472 -0.672 -28.969 1.00 67.81 95 LEU A O 1
ATOM 777 N N . GLY A 1 96 ? 15.307 -1.892 -30.657 1.00 75.38 96 GLY A N 1
ATOM 778 C CA . GLY A 1 96 ? 14.213 -2.859 -30.712 1.00 75.38 96 GLY A CA 1
ATOM 779 C C . GLY A 1 96 ? 14.112 -3.695 -29.439 1.00 75.38 96 GLY A C 1
ATOM 780 O O . GLY A 1 96 ? 13.014 -3.901 -28.929 1.00 75.38 96 GLY A O 1
ATOM 781 N N . LEU A 1 97 ? 15.243 -4.117 -28.870 1.00 73.12 97 LEU A N 1
ATOM 782 C CA . LEU A 1 97 ? 15.288 -4.871 -27.617 1.00 73.12 97 LEU A CA 1
ATOM 783 C C . LEU A 1 97 ? 14.869 -3.993 -26.422 1.00 73.12 97 LEU A C 1
ATOM 785 O O . LEU A 1 97 ? 14.066 -4.439 -25.604 1.00 73.12 97 LEU A O 1
ATOM 789 N N . MET A 1 98 ? 15.283 -2.717 -26.382 1.00 70.75 98 MET A N 1
ATOM 790 C CA . MET A 1 98 ? 14.771 -1.724 -25.417 1.00 70.75 98 MET A CA 1
ATOM 791 C C . MET A 1 98 ? 13.265 -1.530 -25.524 1.00 70.75 98 MET A C 1
ATOM 793 O O . MET A 1 98 ? 12.565 -1.578 -24.514 1.00 70.75 98 MET A O 1
ATOM 797 N N . ALA A 1 99 ? 12.762 -1.339 -26.744 1.00 75.31 99 ALA A N 1
ATOM 798 C CA . ALA A 1 99 ? 11.339 -1.169 -26.994 1.00 75.31 99 ALA A CA 1
ATOM 799 C C . ALA A 1 99 ? 10.555 -2.432 -26.613 1.00 75.31 99 ALA A C 1
ATOM 801 O O . ALA A 1 99 ? 9.498 -2.326 -26.004 1.00 75.31 99 ALA A O 1
ATOM 802 N N . THR A 1 100 ? 11.090 -3.624 -26.890 1.00 81.75 100 THR A N 1
ATOM 803 C CA . THR A 1 100 ? 10.450 -4.902 -26.540 1.00 81.75 100 THR A CA 1
ATOM 804 C C . THR A 1 100 ? 10.374 -5.091 -25.025 1.00 81.75 100 THR A C 1
ATOM 806 O O . THR A 1 100 ? 9.328 -5.485 -24.517 1.00 81.75 100 THR A O 1
ATOM 809 N N . ILE A 1 101 ? 11.439 -4.758 -24.286 1.00 75.06 101 ILE A N 1
ATOM 810 C CA . ILE A 1 101 ? 11.433 -4.799 -22.815 1.00 75.06 101 ILE A CA 1
ATOM 811 C C . ILE A 1 101 ? 10.456 -3.758 -22.254 1.00 75.06 101 ILE A C 1
ATOM 813 O O . ILE A 1 101 ? 9.657 -4.092 -21.382 1.00 75.06 101 ILE A O 1
ATOM 817 N N . ALA A 1 102 ? 10.459 -2.528 -22.777 1.00 72.69 102 ALA A N 1
ATOM 818 C CA . ALA A 1 102 ? 9.549 -1.471 -22.336 1.00 72.69 102 ALA A CA 1
ATOM 819 C C . ALA A 1 102 ? 8.072 -1.823 -22.596 1.00 72.69 102 ALA A C 1
ATOM 821 O O . ALA A 1 102 ? 7.230 -1.651 -21.716 1.00 72.69 102 ALA A O 1
ATOM 822 N N . ILE A 1 103 ? 7.758 -2.370 -23.775 1.00 80.81 103 ILE A N 1
ATOM 823 C CA . ILE A 1 103 ? 6.410 -2.829 -24.138 1.00 80.81 103 ILE A CA 1
ATOM 824 C C . ILE A 1 103 ? 6.011 -4.046 -23.295 1.00 80.81 103 ILE A C 1
ATOM 826 O O . ILE A 1 103 ? 4.888 -4.102 -22.805 1.00 80.81 103 ILE A O 1
ATOM 830 N N . GLY A 1 104 ? 6.926 -4.993 -23.065 1.00 81.12 104 GLY A N 1
ATOM 831 C CA . GLY A 1 104 ? 6.685 -6.145 -22.196 1.00 81.12 104 GLY A CA 1
ATOM 832 C C . GLY A 1 104 ? 6.372 -5.738 -20.753 1.00 81.12 104 GLY A C 1
ATOM 833 O O . GLY A 1 104 ? 5.455 -6.287 -20.149 1.00 81.12 104 GLY A O 1
ATOM 834 N N . GLN A 1 105 ? 7.073 -4.734 -20.218 1.00 72.81 105 GLN A N 1
ATOM 835 C CA . GLN A 1 105 ? 6.774 -4.175 -18.897 1.00 72.81 105 GLN A CA 1
ATOM 836 C C . GLN A 1 105 ? 5.429 -3.439 -18.877 1.00 72.81 105 GLN A C 1
ATOM 838 O O . GLN A 1 105 ? 4.665 -3.631 -17.937 1.00 72.81 105 GLN A O 1
ATOM 843 N N . LEU A 1 106 ? 5.094 -2.667 -19.920 1.00 72.62 106 LEU A N 1
ATOM 844 C CA . LEU A 1 106 ? 3.783 -2.017 -20.043 1.00 72.62 106 LEU A CA 1
ATOM 845 C C . LEU A 1 106 ? 2.626 -3.025 -20.081 1.00 72.62 106 LEU A C 1
ATOM 847 O O . LEU A 1 106 ? 1.618 -2.787 -19.430 1.00 72.62 106 LEU A O 1
ATOM 851 N N . ILE A 1 107 ? 2.774 -4.147 -20.794 1.00 79.25 107 ILE A N 1
ATOM 852 C CA . ILE A 1 107 ? 1.749 -5.205 -20.866 1.00 79.25 107 ILE A CA 1
ATOM 853 C C . ILE A 1 107 ? 1.633 -5.975 -19.543 1.00 79.25 107 ILE A C 1
ATOM 855 O O . ILE A 1 107 ? 0.546 -6.414 -19.199 1.00 79.25 107 ILE A O 1
ATOM 859 N N . PHE A 1 108 ? 2.731 -6.163 -18.805 1.00 74.50 108 PHE A N 1
ATOM 860 C CA . PHE A 1 108 ? 2.706 -6.876 -17.523 1.00 74.50 108 PHE A CA 1
ATOM 861 C C . PHE A 1 108 ? 2.154 -6.020 -16.370 1.00 74.50 108 PHE A C 1
ATOM 863 O O . PHE A 1 108 ? 1.611 -6.559 -15.408 1.00 74.50 108 PHE A O 1
ATOM 870 N N . PHE A 1 109 ? 2.333 -4.695 -16.436 1.00 67.94 109 PHE A N 1
ATOM 871 C CA . PHE A 1 109 ? 1.865 -3.758 -15.407 1.00 67.94 109 PHE A CA 1
ATOM 872 C C . PHE A 1 109 ? 0.463 -3.180 -15.646 1.00 67.94 109 PHE A C 1
ATOM 874 O O . PHE A 1 109 ? -0.106 -2.628 -14.693 1.00 67.94 109 PHE A O 1
ATOM 881 N N . HIS A 1 110 ? -0.054 -3.267 -16.877 1.00 59.19 110 HIS A N 1
ATOM 882 C CA . HIS A 1 110 ? -1.457 -3.012 -17.214 1.00 59.19 110 HIS A CA 1
ATOM 883 C C . HIS A 1 110 ? -2.309 -4.232 -16.861 1.00 59.19 110 HIS A C 1
ATOM 885 O O . HIS A 1 110 ? -3.350 -4.032 -16.198 1.00 59.19 110 HIS A O 1
#

Radius of gyration: 34.85 Å; Cα contacts (8 Å, |Δi|>4): 13; chains: 1; bounding box: 78×14×96 Å

=== Feature glossary ===
Legend for the data blocks above and below:

— What the protein is —

Sequence gives the chain of amino acids in standard one-letter code (A=alanine, C=cysteine, …, Y=tyrosine), read N→C. It is the only feature that is directly encoded by the gene; all structural features are derived from the folded form of this sequence.

The annotation block draws on four external resources. InterPro: which protein families and domains the sequence belongs to. GO: standardized terms for what the protein does, what process it participates in, and where in the cell it acts. CATH: which structural fold it has in the CATH hierarchy. Organism: the species of origin.

— Where its atoms are —

Atomic coordinates in PDBx/mmCIF format — the same representation the Protein Data Bank distributes. Each line of the _atom_site loop places one backbone atom in Cartesian space (units: ångströms, origin: arbitrary).

Six rendered views show the 3D structure from the faces of a cube — i.e. along ±x, ±y, ±z. Rendering representation is drawn randomly per protein from cartoon (secondary-structure ribbons), sticks (backbone bonds), or molecular surface; coloring is either N→C rainbow (blue at the N-terminus through red at the C-terminus) or one color per chain.

— Local backbone conformation —

DSSP 8-state secondary structure assigns each residue one of H (α-helix), G (3₁₀-helix), I (π-helix), E (extended β-strand), B (isolated β-bridge), T (hydrogen-bonded turn), S (bend), or '-' (coil). The assignment is computed from backbone hydrogen-bond geometry via the Kabsch–Sander algorithm.

P-SEA three-state annotation labels each residue as helix, strand, or coil based purely on the geometry of the Cα trace. It serves as a fallback when the full backbone (and thus DSSP) is unavailable.

φ (phi) and ψ (psi) are the two rotatable backbone dihedrals per residue: φ is the C(i-1)–N–Cα–C torsion, ψ is the N–Cα–C–N(i+1) torsion, both in degrees on (−180°, 180°]. α-helical residues cluster near (−60°, −45°); β-strand residues near (−120°, +130°). A Ramachandran plot is simply a scatter of (φ, ψ) for every residue.

— Global shape and packing —

Radius of gyration (Rg) is the root-mean-square distance of Cα atoms from their centroid — a single number for overall size and compactness. A globular domain of N residues has Rg ≈ 2.2·N^0.38 Å; an extended or disordered chain has a much larger Rg. The Cα contact count is the number of residue pairs whose Cα atoms are within 8 Å and are more than four positions apart in sequence — a standard proxy for tertiary packing density. The bounding box is the smallest axis-aligned box enclosing all Cα atoms.

Accessible surface area quantifies burial. A residue with SASA near zero is packed into the hydrophobic core; one with SASA >100 Å² sits on the surface. Computed here via the Shrake–Rupley numerical algorithm with a 1.4 Å probe.

The contact map is a binary N×N matrix image: pixel (i, j) is dark where Cα_i and Cα_j are within 8 Å and |i−j|>4. Because the |i−j|>4 filter removes local helical contacts, off-diagonal stripes parallel to the main diagonal indicate parallel β-sheets; stripes perpendicular to it indicate antiparallel β-sheets. The Ramachandran plot scatters every residue's (φ, ψ) pair against the sterically allowed regions. The PAE heatmap renders the predicted-aligned-error matrix.

— Structural neighborhood —

A 3Di character summarizes, for each residue, the relative orientation of the Cα frame of its nearest spatial neighbor. Because it encodes fold topology rather than chemistry, 3Di alignments detect remote structural similarity that sequence alignment misses.

Structural nearest neighbors (via Foldseek easy-search vs the PDB). Reported per hit: target PDB id, E-value, and alignment TM-score. A TM-score above ~0.5 is the conventional threshold for 'same fold'.

— Confidence and disorder —

For AlphaFold models, the B-factor field carries pLDDT — the model's own estimate of local accuracy on a 0–100 scale. Regions with pLDDT<50 should be treated as essentially unmodeled; they often correspond to intrinsically disordered segments.

B-factor (Debye–Waller factor) reflects atomic displacement in the crystal lattice. It is an experimental observable (units Å²), not a prediction; low values mean the atom is pinned down, high values mean it moves or is heterogeneous across the crystal.

Predicted Aligned Error (PAE) is an AlphaFold confidence matrix: entry (i, j) is the expected error in the position of residue j, in ångströms, when the prediction is superimposed on the true structure at residue i. Low PAE within a block of residues means that block is internally rigid and well-predicted; high PAE between two blocks means their relative placement is uncertain even if each block individually is confident.